Protein AF-A0A2A5RKW9-F1 (afdb_monomer_lite)

Organism: NCBI:txid1291764

Secondary structure (DSSP, 8-state):
-EEEEES-HHHHHHHHHHTT-TTTEEEEE-SS----EEEEEEEESHHHHHHHHHTT--BPPPEE-TTS-EEEEEE-TTS-EEEEEEE-SS----HHHHHHHHHHGGGEEEESSGGGGTT--TTPEEEEE-TT-HHHHHHTTTGGGGTTS-EEEEEHHHHTT-HHHHHHHHH-

Radius of gyration: 21.17 Å; chains: 1; bounding box: 43×27×61 Å

pLDDT: mean 89.21, std 5.46, range [71.38, 98.19]

Structure (mmCIF, N/CA/C/O backbone):
data_AF-A0A2A5RKW9-F1
#
_entry.id   AF-A0A2A5RKW9-F1
#
loop_
_atom_site.group_PDB
_atom_site.id
_atom_site.type_symbol
_atom_site.label_atom_id
_atom_site.label_alt_id
_atom_site.label_comp_id
_atom_site.label_asym_id
_atom_site.label_entity_id
_atom_site.label_seq_id
_atom_site.pdbx_PDB_ins_code
_atom_site.Cartn_x
_atom_site.Cartn_y
_atom_site.Cartn_z
_atom_site.occupancy
_atom_site.B_iso_or_equiv
_atom_site.auth_seq_id
_atom_site.auth_comp_id
_atom_site.auth_asym_id
_atom_site.auth_atom_id
_atom_site.pdbx_PDB_model_num
ATOM 1 N N . MET A 1 1 ? 6.021 -12.934 -11.793 1.00 82.12 1 MET A N 1
ATOM 2 C CA . MET A 1 1 ? 7.364 -13.045 -12.404 1.00 82.12 1 MET A CA 1
ATOM 3 C C . MET A 1 1 ? 7.324 -12.874 -13.923 1.00 82.12 1 MET A C 1
ATOM 5 O O . MET A 1 1 ? 6.734 -13.699 -14.618 1.00 82.12 1 MET A O 1
ATOM 9 N N . ILE A 1 2 ? 7.930 -11.794 -14.425 1.00 86.44 2 ILE A N 1
ATOM 10 C CA . ILE A 1 2 ? 8.001 -11.401 -15.844 1.00 86.44 2 ILE A CA 1
ATOM 11 C C . ILE A 1 2 ? 9.464 -11.413 -16.294 1.00 86.44 2 ILE A C 1
ATOM 13 O O . ILE A 1 2 ? 10.317 -10.891 -15.587 1.00 86.44 2 ILE A O 1
ATOM 17 N N . THR A 1 3 ? 9.771 -11.973 -17.463 1.00 88.38 3 THR A N 1
ATOM 18 C CA . THR A 1 3 ? 11.147 -11.989 -17.983 1.00 88.38 3 THR A CA 1
ATOM 19 C C . THR A 1 3 ? 11.429 -10.775 -18.862 1.00 88.38 3 THR A C 1
ATOM 21 O O . THR A 1 3 ? 10.711 -10.552 -19.837 1.00 88.38 3 THR A O 1
ATOM 24 N N . LEU A 1 4 ? 12.495 -10.037 -18.549 1.00 89.00 4 LEU A N 1
ATOM 25 C CA . LEU A 1 4 ? 12.929 -8.835 -19.259 1.00 89.00 4 LEU A CA 1
ATOM 26 C C . LEU A 1 4 ? 14.330 -9.018 -19.825 1.00 89.00 4 LEU A C 1
ATOM 28 O O . LEU A 1 4 ? 15.231 -9.509 -19.144 1.00 89.00 4 LEU A O 1
ATOM 32 N N . ASN A 1 5 ? 14.507 -8.586 -21.070 1.00 88.00 5 ASN A N 1
ATOM 33 C CA . ASN A 1 5 ? 15.833 -8.483 -21.656 1.00 88.00 5 ASN A CA 1
ATOM 34 C C . ASN A 1 5 ? 16.398 -7.097 -21.359 1.00 88.00 5 ASN A C 1
ATOM 36 O O . ASN A 1 5 ? 15.740 -6.106 -21.675 1.00 88.00 5 ASN A O 1
ATOM 40 N N . VAL A 1 6 ? 17.604 -7.057 -20.797 1.00 88.62 6 VAL A N 1
ATOM 41 C CA . VAL A 1 6 ? 18.257 -5.842 -20.304 1.00 88.62 6 VAL A CA 1
ATOM 42 C C . VAL A 1 6 ? 19.627 -5.646 -20.946 1.00 88.62 6 VAL A C 1
ATOM 44 O O . VAL A 1 6 ? 20.287 -6.613 -21.328 1.00 88.62 6 VAL A O 1
ATOM 47 N N . ASN A 1 7 ? 20.056 -4.394 -21.086 1.00 87.44 7 ASN A N 1
ATOM 48 C CA . ASN A 1 7 ? 21.356 -4.055 -21.679 1.00 87.44 7 ASN A CA 1
ATOM 49 C C . ASN A 1 7 ? 22.495 -4.154 -20.657 1.00 87.44 7 ASN A C 1
ATOM 51 O O . ASN A 1 7 ? 23.657 -4.272 -21.038 1.00 87.44 7 ASN A O 1
ATOM 55 N N . SER A 1 8 ? 22.168 -4.045 -19.368 1.00 89.31 8 SER A N 1
ATOM 56 C CA . SER A 1 8 ? 23.113 -4.208 -18.268 1.00 89.31 8 SER A CA 1
ATOM 57 C C . SER A 1 8 ? 22.425 -4.891 -17.098 1.00 89.31 8 SER A C 1
ATOM 59 O O . SER A 1 8 ? 21.571 -4.295 -16.437 1.00 89.31 8 SER A O 1
ATOM 61 N N . LEU A 1 9 ? 22.832 -6.129 -16.818 1.00 91.75 9 LEU A N 1
ATOM 62 C CA . LEU A 1 9 ? 22.234 -6.916 -15.739 1.00 91.75 9 LEU A CA 1
ATOM 63 C C . LEU A 1 9 ? 22.416 -6.241 -14.372 1.00 91.75 9 LEU A C 1
ATOM 65 O O . LEU A 1 9 ? 21.453 -6.091 -13.632 1.00 91.75 9 LEU A O 1
ATOM 69 N N . VAL A 1 10 ? 23.616 -5.723 -14.092 1.00 92.62 10 VAL A N 1
ATOM 70 C CA . VAL A 1 10 ? 23.944 -5.054 -12.820 1.00 92.62 10 VAL A CA 1
ATOM 71 C C . VAL A 1 10 ? 23.072 -3.820 -12.576 1.00 92.62 10 VAL A C 1
ATOM 73 O O . VAL A 1 10 ? 22.524 -3.648 -11.488 1.00 92.62 10 VAL A O 1
ATOM 76 N N . ASN A 1 11 ? 22.923 -2.952 -13.580 1.00 91.94 11 ASN A N 1
ATOM 77 C CA . ASN A 1 11 ? 22.132 -1.731 -13.421 1.00 91.94 11 ASN A CA 1
ATOM 78 C C . ASN A 1 11 ? 20.640 -2.049 -13.281 1.00 91.94 11 ASN A C 1
ATOM 80 O O . ASN A 1 11 ? 19.952 -1.414 -12.481 1.00 91.94 11 ASN A O 1
ATOM 84 N N . ALA A 1 12 ? 20.150 -3.038 -14.033 1.00 92.12 12 ALA A N 1
ATOM 85 C CA . ALA A 1 12 ? 18.770 -3.480 -13.932 1.00 92.12 12 ALA A CA 1
ATOM 86 C C . ALA A 1 12 ? 18.480 -4.098 -12.555 1.00 92.12 12 ALA A C 1
ATOM 88 O O . ALA A 1 12 ? 17.484 -3.736 -11.936 1.00 92.12 12 ALA A O 1
ATOM 89 N N . GLU A 1 13 ? 19.356 -4.958 -12.029 1.00 93.94 13 GLU A N 1
ATOM 90 C CA . GLU A 1 13 ? 19.199 -5.541 -10.690 1.00 93.94 13 GLU A CA 1
ATOM 91 C C . GLU A 1 13 ? 19.108 -4.470 -9.599 1.00 93.94 13 GLU A C 1
ATOM 93 O O . GLU A 1 13 ? 18.207 -4.524 -8.763 1.00 93.94 13 GLU A O 1
ATOM 98 N N . ILE A 1 14 ? 19.998 -3.471 -9.629 1.00 94.75 14 ILE A N 1
ATOM 99 C CA . ILE A 1 14 ? 19.961 -2.348 -8.682 1.00 94.75 14 ILE A CA 1
ATOM 100 C C . ILE A 1 14 ? 18.631 -1.602 -8.798 1.00 94.75 14 ILE A C 1
ATOM 102 O O . ILE A 1 14 ? 17.991 -1.343 -7.785 1.00 94.75 14 ILE A O 1
ATOM 106 N N . PHE A 1 15 ? 18.197 -1.293 -10.020 1.00 95.00 15 PHE A N 1
ATOM 107 C CA . PHE A 1 15 ? 16.959 -0.558 -10.261 1.00 95.00 15 PHE A CA 1
ATOM 108 C C . PHE A 1 15 ? 15.725 -1.292 -9.720 1.00 95.00 15 PHE A C 1
ATOM 110 O O . PHE A 1 15 ? 14.944 -0.720 -8.962 1.00 95.00 15 PHE A O 1
ATOM 117 N N . TRP A 1 16 ? 15.553 -2.567 -10.075 1.00 95.06 16 TRP A N 1
ATOM 118 C CA . TRP A 1 16 ? 14.385 -3.345 -9.657 1.00 95.06 16 TRP A CA 1
ATOM 119 C C . TRP A 1 16 ? 14.376 -3.622 -8.153 1.00 95.06 16 TRP A C 1
ATOM 121 O O . TRP A 1 16 ? 13.308 -3.587 -7.543 1.00 95.06 16 TRP A O 1
ATOM 131 N N . LYS A 1 17 ? 15.552 -3.807 -7.545 1.00 95.38 17 LYS A N 1
ATOM 132 C CA . LYS A 1 17 ? 15.694 -3.931 -6.093 1.00 95.38 17 LYS A CA 1
ATOM 133 C C . LYS A 1 17 ? 15.386 -2.630 -5.361 1.00 95.38 17 LYS A C 1
ATOM 135 O O . LYS A 1 17 ? 14.725 -2.651 -4.327 1.00 95.38 17 LYS A O 1
ATOM 140 N N . GLU A 1 18 ? 15.826 -1.492 -5.893 1.00 95.69 18 GLU A N 1
ATOM 141 C CA . GLU A 1 18 ? 15.502 -0.191 -5.306 1.00 95.69 18 GLU A CA 1
ATOM 142 C C . GLU A 1 18 ? 13.985 0.002 -5.266 1.00 95.69 18 GLU A C 1
ATOM 144 O O . GLU A 1 18 ? 13.445 0.399 -4.238 1.00 95.69 18 GLU A O 1
ATOM 149 N N . LEU A 1 19 ? 13.278 -0.412 -6.324 1.00 94.81 19 LEU A N 1
ATOM 150 C CA . LEU A 1 19 ? 11.814 -0.422 -6.370 1.00 94.81 19 LEU A CA 1
ATOM 151 C C . LEU A 1 19 ? 11.155 -1.457 -5.438 1.00 94.81 19 LEU A C 1
ATOM 153 O O . LEU A 1 19 ? 9.971 -1.316 -5.147 1.00 94.81 19 LEU A O 1
ATOM 157 N N . GLY A 1 20 ? 11.894 -2.442 -4.916 1.00 94.38 20 GLY A N 1
ATOM 158 C CA . GLY A 1 20 ? 11.346 -3.565 -4.143 1.00 94.38 20 GLY A CA 1
ATOM 159 C C . GLY A 1 20 ? 10.557 -4.557 -5.005 1.00 94.38 20 GLY A C 1
ATOM 160 O O . GLY A 1 20 ? 9.554 -5.106 -4.558 1.00 94.38 20 GLY A O 1
ATOM 161 N N . LEU A 1 21 ? 10.947 -4.706 -6.273 1.00 94.19 21 LEU A N 1
ATOM 162 C CA . LEU A 1 21 ? 10.265 -5.515 -7.288 1.00 94.19 21 LEU A CA 1
ATOM 163 C C . LEU A 1 21 ? 11.157 -6.639 -7.840 1.00 94.19 21 LEU A C 1
ATOM 165 O O . LEU A 1 21 ? 10.842 -7.226 -8.875 1.00 94.19 21 LEU A O 1
ATOM 169 N N . GLU A 1 22 ? 12.269 -6.948 -7.175 1.00 93.12 22 GLU A N 1
ATOM 170 C CA . GLU A 1 22 ? 13.246 -7.948 -7.612 1.00 93.12 22 GLU A CA 1
ATOM 171 C C . GLU A 1 22 ? 12.668 -9.366 -7.729 1.00 93.12 22 GLU A C 1
ATOM 173 O O . GLU A 1 22 ? 13.126 -10.146 -8.558 1.00 93.12 22 GLU A O 1
ATOM 178 N N . GLU A 1 23 ? 11.634 -9.699 -6.954 1.00 91.44 23 GLU A N 1
ATOM 179 C CA . GLU A 1 23 ? 10.968 -11.008 -7.022 1.00 91.44 23 GLU A CA 1
ATOM 180 C C . GLU A 1 23 ? 9.957 -11.096 -8.177 1.00 91.44 23 GLU A C 1
ATOM 182 O O . GLU A 1 23 ? 9.564 -12.183 -8.616 1.00 91.44 23 GLU A O 1
ATOM 187 N N . GLU A 1 24 ? 9.547 -9.948 -8.714 1.00 90.88 24 GLU A N 1
ATOM 188 C CA . GLU A 1 24 ? 8.533 -9.871 -9.758 1.00 90.88 24 GLU A CA 1
ATOM 189 C C . GLU A 1 24 ? 9.117 -9.909 -11.171 1.00 90.88 24 GLU A C 1
ATOM 191 O O . GLU A 1 24 ? 8.385 -10.156 -12.139 1.00 90.88 24 GLU A O 1
ATOM 196 N N . VAL A 1 25 ? 10.432 -9.727 -11.304 1.00 91.44 25 VAL A N 1
ATOM 197 C CA . VAL A 1 25 ? 11.135 -9.708 -12.586 1.00 91.44 25 VAL A CA 1
ATOM 198 C C . VAL A 1 25 ? 12.250 -10.746 -12.639 1.00 91.44 25 VAL A C 1
ATOM 200 O O . VAL A 1 25 ? 12.975 -10.976 -11.682 1.00 91.44 25 VAL A O 1
ATOM 203 N N . ALA A 1 26 ? 12.409 -11.367 -13.800 1.00 91.25 26 ALA A N 1
ATOM 204 C CA . ALA A 1 26 ? 13.569 -12.174 -14.141 1.00 91.25 26 ALA A CA 1
ATOM 205 C C . ALA A 1 26 ? 14.350 -11.439 -15.231 1.00 91.25 26 ALA A C 1
ATOM 207 O O . ALA A 1 26 ? 13.786 -11.096 -16.270 1.00 91.25 26 ALA A O 1
ATOM 208 N N . LEU A 1 27 ? 15.635 -11.187 -15.004 1.00 91.88 27 LEU A N 1
ATOM 209 C CA . LEU A 1 27 ? 16.457 -10.370 -15.896 1.00 91.88 27 LEU A CA 1
ATOM 210 C C . LEU A 1 27 ? 17.365 -11.259 -16.743 1.00 91.88 27 LEU A C 1
ATOM 212 O O . LEU A 1 27 ? 17.974 -12.202 -16.241 1.00 91.88 27 LEU A O 1
ATOM 216 N N . ASN A 1 28 ? 17.460 -10.949 -18.031 1.00 89.69 28 ASN A N 1
ATOM 217 C CA . ASN A 1 28 ? 18.364 -11.611 -18.958 1.00 89.69 28 ASN A CA 1
ATOM 218 C C . ASN A 1 28 ? 19.154 -10.563 -19.744 1.00 89.69 28 ASN A C 1
ATOM 220 O O . ASN A 1 28 ? 18.566 -9.689 -20.374 1.00 89.69 28 ASN A O 1
ATOM 224 N N . GLU A 1 29 ? 20.480 -10.649 -19.730 1.00 88.81 29 GLU A N 1
ATOM 225 C CA . GLU A 1 29 ? 21.311 -9.708 -20.480 1.00 88.81 29 GLU A CA 1
ATOM 226 C C . GLU A 1 29 ? 21.263 -10.022 -21.982 1.00 88.81 29 GLU A C 1
ATOM 228 O O . GLU A 1 29 ? 21.441 -11.169 -22.404 1.00 88.81 29 GLU A O 1
ATOM 233 N N . ALA A 1 30 ? 21.012 -9.004 -22.805 1.00 86.12 30 ALA A N 1
ATOM 234 C CA . ALA A 1 30 ? 20.921 -9.146 -24.251 1.00 86.12 30 ALA A CA 1
ATOM 235 C C . ALA A 1 30 ? 21.617 -7.990 -24.980 1.00 86.12 30 ALA A C 1
ATOM 237 O O . ALA A 1 30 ? 21.507 -6.832 -24.601 1.00 86.12 30 ALA A O 1
ATOM 238 N N . VAL A 1 31 ? 22.281 -8.309 -26.097 1.00 77.31 31 VAL A N 1
ATOM 239 C CA . VAL A 1 31 ? 22.983 -7.323 -26.948 1.00 77.31 31 VAL A CA 1
ATOM 240 C C . VAL A 1 31 ? 22.008 -6.370 -27.653 1.00 77.31 31 VAL A C 1
ATOM 242 O O . VAL A 1 31 ? 22.375 -5.259 -28.026 1.00 77.31 31 VAL A O 1
ATOM 245 N N . ILE A 1 32 ? 20.766 -6.810 -27.868 1.00 78.56 32 ILE A N 1
ATOM 246 C CA . ILE A 1 32 ? 19.700 -6.010 -28.469 1.00 78.56 32 ILE A CA 1
ATOM 247 C C . ILE A 1 32 ? 18.467 -6.149 -27.587 1.00 78.56 32 ILE A C 1
ATOM 249 O O . ILE A 1 32 ? 17.864 -7.223 -27.521 1.00 78.56 32 ILE A O 1
ATOM 253 N N . THR A 1 33 ? 18.066 -5.049 -26.966 1.00 78.62 33 THR A N 1
ATOM 254 C CA . THR A 1 33 ? 16.792 -4.933 -26.259 1.00 78.62 33 THR A CA 1
ATOM 255 C C . THR A 1 33 ? 15.810 -4.117 -27.090 1.00 78.62 33 THR A C 1
ATOM 257 O O . THR A 1 33 ? 16.183 -3.299 -27.933 1.00 78.62 33 THR A O 1
ATOM 260 N N . ARG A 1 34 ? 14.521 -4.407 -26.919 1.00 83.81 34 ARG A N 1
ATOM 261 C CA . ARG A 1 34 ? 13.434 -3.596 -27.468 1.00 83.81 34 ARG A CA 1
ATOM 262 C C . ARG A 1 34 ? 12.572 -3.153 -26.298 1.00 83.81 34 ARG A C 1
ATOM 264 O O . ARG A 1 34 ? 12.291 -4.016 -25.468 1.00 83.81 34 ARG A O 1
ATOM 271 N N . PRO A 1 35 ? 12.115 -1.892 -26.267 1.00 86.12 35 PRO A N 1
ATOM 272 C CA . PRO A 1 35 ? 11.189 -1.435 -25.243 1.00 86.12 35 PRO A CA 1
ATOM 273 C C . PRO A 1 35 ? 9.967 -2.350 -25.155 1.00 86.12 35 PRO A C 1
ATOM 275 O O . PRO A 1 35 ? 9.360 -2.701 -26.174 1.00 86.12 35 PRO A O 1
ATOM 278 N N . GLN A 1 36 ? 9.615 -2.747 -23.938 1.00 88.06 36 GLN A N 1
ATOM 279 C CA . GLN A 1 36 ? 8.458 -3.581 -23.637 1.00 88.06 36 GLN A CA 1
ATOM 280 C C . GLN A 1 36 ? 7.460 -2.808 -22.777 1.00 88.06 36 GLN A C 1
ATOM 282 O O . GLN A 1 36 ? 7.827 -1.921 -22.007 1.00 88.06 36 GLN A O 1
ATOM 287 N N . THR A 1 37 ? 6.183 -3.171 -22.887 1.00 93.00 37 THR A N 1
ATOM 288 C CA . THR A 1 37 ? 5.170 -2.768 -21.911 1.00 93.00 37 THR A CA 1
ATOM 289 C C . THR A 1 37 ? 4.967 -3.906 -20.928 1.00 93.00 37 THR A C 1
ATOM 291 O O . THR A 1 37 ? 4.672 -5.034 -21.321 1.00 93.00 37 THR A O 1
ATOM 294 N N . ILE A 1 38 ? 5.137 -3.597 -19.651 1.00 93.06 38 ILE A N 1
ATOM 295 C CA . ILE A 1 38 ? 5.119 -4.540 -18.543 1.00 93.06 38 ILE A CA 1
ATOM 296 C C . ILE A 1 38 ? 3.959 -4.144 -17.644 1.00 93.06 38 ILE A C 1
ATOM 298 O O . ILE A 1 38 ? 3.756 -2.963 -17.376 1.00 93.06 38 ILE A O 1
ATOM 302 N N . THR A 1 39 ? 3.180 -5.113 -17.179 1.00 94.31 39 THR A N 1
ATOM 303 C CA . THR A 1 39 ? 2.100 -4.865 -16.221 1.00 94.31 39 THR A CA 1
ATOM 304 C C . THR A 1 39 ? 2.262 -5.784 -15.030 1.00 94.31 39 THR A C 1
ATOM 306 O O . THR A 1 39 ? 2.374 -6.996 -15.197 1.00 94.31 39 THR A O 1
ATOM 309 N N . MET A 1 40 ? 2.281 -5.202 -13.837 1.00 93.81 40 MET A N 1
ATOM 310 C CA . MET A 1 40 ? 2.547 -5.902 -12.585 1.00 93.81 40 MET A CA 1
ATOM 311 C C . MET A 1 40 ? 1.442 -5.561 -11.598 1.00 93.81 40 MET A C 1
ATOM 313 O O . MET A 1 40 ? 1.037 -4.404 -11.490 1.00 93.81 40 MET A O 1
ATOM 317 N N . THR A 1 41 ? 0.937 -6.575 -10.900 1.00 94.12 41 THR A N 1
ATOM 318 C CA . THR A 1 41 ? -0.016 -6.378 -9.807 1.00 94.12 41 THR A CA 1
ATOM 319 C C . THR A 1 41 ? 0.714 -6.597 -8.497 1.00 94.12 41 THR A C 1
ATOM 321 O O . THR A 1 41 ? 1.235 -7.683 -8.272 1.00 94.12 41 THR A O 1
ATOM 324 N N . ILE A 1 42 ? 0.742 -5.571 -7.657 1.00 93.81 42 ILE A N 1
ATOM 325 C CA . ILE A 1 42 ? 1.380 -5.580 -6.343 1.00 93.81 42 ILE A CA 1
ATOM 326 C C . ILE A 1 42 ? 0.349 -5.203 -5.273 1.00 93.81 42 ILE A C 1
ATOM 328 O O . ILE A 1 42 ? -0.689 -4.625 -5.609 1.00 93.81 42 ILE A O 1
ATOM 332 N N . PRO A 1 43 ? 0.600 -5.501 -3.987 1.00 91.75 43 PRO A N 1
ATOM 333 C CA . PRO A 1 43 ? -0.341 -5.155 -2.927 1.00 91.75 43 PRO A CA 1
ATOM 334 C C . PRO A 1 43 ? -0.617 -3.648 -2.850 1.00 91.75 43 PRO A C 1
ATOM 336 O O . PRO A 1 43 ? -1.773 -3.236 -2.895 1.00 91.75 43 PRO A O 1
ATOM 339 N N . TYR A 1 44 ? 0.436 -2.826 -2.811 1.00 93.81 44 TYR A N 1
ATOM 340 C CA . TYR A 1 44 ? 0.334 -1.382 -2.594 1.00 93.81 44 TYR A CA 1
ATOM 341 C C . TYR A 1 44 ? 1.156 -0.619 -3.625 1.00 93.81 44 TYR A C 1
ATOM 343 O O . TYR A 1 44 ? 2.333 -0.911 -3.820 1.00 93.81 44 TYR A O 1
ATOM 351 N N . ILE A 1 45 ? 0.549 0.373 -4.276 1.00 96.19 45 ILE A N 1
ATOM 352 C CA . ILE A 1 45 ? 1.243 1.179 -5.290 1.00 96.19 45 ILE A CA 1
ATOM 353 C C . ILE A 1 45 ? 2.090 2.302 -4.683 1.00 96.19 45 ILE A C 1
ATOM 355 O O . ILE A 1 45 ? 2.950 2.845 -5.373 1.00 96.19 45 ILE A O 1
ATOM 359 N N . ASP A 1 46 ? 1.824 2.666 -3.425 1.00 95.12 46 ASP A N 1
ATOM 360 C CA . ASP A 1 46 ? 2.403 3.825 -2.742 1.00 95.12 46 ASP A CA 1
ATOM 361 C C . ASP A 1 46 ? 3.934 3.764 -2.695 1.00 95.12 46 ASP A C 1
ATOM 363 O O . ASP A 1 46 ? 4.593 4.669 -3.198 1.00 95.12 46 ASP A O 1
ATOM 367 N N . GLU A 1 47 ? 4.498 2.664 -2.186 1.00 92.69 47 GLU A N 1
ATOM 368 C CA . GLU A 1 47 ? 5.950 2.520 -2.002 1.00 92.69 47 GLU A CA 1
ATOM 369 C C . GLU A 1 47 ? 6.713 2.564 -3.328 1.00 92.69 47 GLU A C 1
ATOM 371 O O . GLU A 1 47 ? 7.719 3.260 -3.454 1.00 92.69 47 GLU A O 1
ATOM 376 N N . VAL A 1 48 ? 6.217 1.854 -4.345 1.00 96.50 48 VAL A N 1
ATOM 377 C CA . VAL A 1 48 ? 6.845 1.853 -5.672 1.00 96.50 48 VAL A CA 1
ATOM 378 C C . VAL A 1 48 ? 6.770 3.241 -6.288 1.00 96.50 48 VAL A C 1
ATOM 380 O O . VAL A 1 48 ? 7.748 3.714 -6.859 1.00 96.50 48 VAL A O 1
ATOM 383 N N . ARG A 1 49 ? 5.625 3.921 -6.168 1.00 96.19 49 ARG A N 1
ATOM 384 C CA . ARG A 1 49 ? 5.463 5.264 -6.722 1.00 96.19 49 ARG A CA 1
ATOM 385 C C . ARG A 1 49 ? 6.411 6.267 -6.072 1.00 96.19 49 ARG A C 1
ATOM 387 O O . ARG A 1 49 ? 7.006 7.060 -6.799 1.00 96.19 49 ARG A O 1
ATOM 394 N N . ASP A 1 50 ? 6.552 6.228 -4.751 1.00 95.12 50 ASP A N 1
ATOM 395 C CA . ASP A 1 50 ? 7.446 7.130 -4.023 1.00 95.12 50 ASP A CA 1
ATOM 396 C C . ASP A 1 50 ? 8.899 6.919 -4.468 1.00 95.12 50 ASP A C 1
ATOM 398 O O . ASP A 1 50 ? 9.557 7.876 -4.875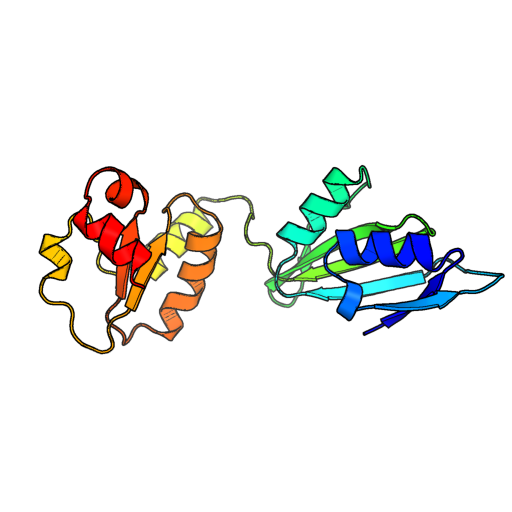 1.00 95.12 50 ASP A O 1
ATOM 402 N N . LYS A 1 51 ? 9.352 5.664 -4.561 1.00 96.81 51 LYS A N 1
ATOM 403 C CA . LYS A 1 51 ? 10.696 5.318 -5.054 1.00 96.81 51 LYS A CA 1
ATOM 404 C C . LYS A 1 51 ? 10.931 5.736 -6.508 1.00 96.81 51 LYS A C 1
ATOM 406 O O . LYS A 1 51 ? 11.994 6.248 -6.844 1.00 96.81 51 LYS A O 1
ATOM 411 N N . VAL A 1 52 ? 9.941 5.573 -7.390 1.00 97.00 52 VAL A N 1
ATOM 412 C CA . VAL A 1 52 ? 10.030 6.040 -8.788 1.00 97.00 52 VAL A CA 1
ATOM 413 C C . VAL A 1 52 ? 10.221 7.562 -8.845 1.00 97.00 52 VAL A C 1
ATOM 415 O O . VAL A 1 52 ? 11.036 8.049 -9.631 1.00 97.00 52 VAL A O 1
ATOM 418 N N . ILE A 1 53 ? 9.513 8.315 -7.996 1.00 96.00 53 ILE A N 1
ATOM 419 C CA . ILE A 1 53 ? 9.657 9.774 -7.890 1.00 96.00 53 ILE A CA 1
ATOM 420 C C . ILE A 1 53 ? 11.028 10.152 -7.310 1.00 96.00 53 ILE A C 1
ATOM 422 O O . ILE A 1 53 ? 11.671 11.062 -7.832 1.00 96.00 53 ILE A O 1
ATOM 426 N N . GLU A 1 54 ? 11.499 9.455 -6.272 1.00 96.31 54 GLU A N 1
ATOM 427 C CA . GLU A 1 54 ? 12.823 9.663 -5.663 1.00 96.31 54 GLU A CA 1
ATOM 428 C C . GLU A 1 54 ? 13.968 9.414 -6.653 1.00 96.31 54 GLU A C 1
ATOM 430 O O . GLU A 1 54 ? 14.947 10.160 -6.676 1.00 96.31 54 GLU A O 1
ATOM 435 N N . LEU A 1 55 ? 13.805 8.430 -7.541 1.00 95.38 55 LEU A N 1
ATOM 436 C CA . LEU A 1 55 ? 14.716 8.155 -8.656 1.00 95.38 55 LEU A CA 1
ATOM 437 C C . LEU A 1 55 ? 14.636 9.199 -9.788 1.00 95.38 55 LEU A C 1
ATOM 439 O O . LEU A 1 55 ? 15.370 9.098 -10.772 1.00 95.38 55 LEU A O 1
ATOM 443 N N . GLY A 1 56 ? 13.764 10.205 -9.672 1.00 96.12 56 GLY A N 1
ATOM 444 C CA . GLY A 1 56 ? 13.614 11.290 -10.643 1.00 96.12 56 GLY A CA 1
ATOM 445 C C . GLY A 1 56 ? 12.872 10.892 -11.920 1.00 96.12 56 GLY A C 1
ATOM 446 O O . GLY A 1 56 ? 12.960 11.603 -12.924 1.00 96.12 56 GLY A O 1
ATOM 447 N N . LEU A 1 57 ? 12.151 9.769 -11.911 1.00 96.50 57 LEU A N 1
ATOM 448 C CA . LEU A 1 57 ? 11.395 9.295 -13.065 1.00 96.50 57 LEU A CA 1
ATOM 449 C C . LEU A 1 57 ? 10.003 9.934 -13.116 1.00 96.50 57 LEU A C 1
ATOM 451 O O . LEU A 1 57 ? 9.331 10.139 -12.103 1.00 96.50 57 LEU A O 1
ATOM 455 N N . ALA A 1 58 ? 9.542 10.225 -14.332 1.00 94.81 58 ALA A N 1
ATOM 456 C CA . ALA A 1 58 ? 8.192 10.722 -14.551 1.00 94.81 58 ALA A CA 1
ATOM 457 C C . ALA A 1 58 ? 7.162 9.598 -14.361 1.00 94.81 58 ALA A C 1
ATOM 459 O O . ALA A 1 58 ? 7.333 8.487 -14.867 1.00 94.81 58 ALA A O 1
ATOM 460 N N . THR A 1 59 ? 6.063 9.920 -13.679 1.00 97.00 59 THR A N 1
ATOM 461 C CA . THR A 1 59 ? 4.917 9.023 -13.488 1.00 97.00 59 THR A CA 1
ATOM 462 C C . THR A 1 59 ? 3.683 9.578 -14.186 1.00 97.00 59 THR A C 1
ATOM 464 O O . THR A 1 59 ? 3.509 10.794 -14.294 1.00 97.00 59 THR A O 1
ATOM 467 N N . SER A 1 60 ? 2.808 8.692 -14.660 1.00 97.50 60 SER A N 1
ATOM 468 C CA . SER A 1 60 ? 1.457 9.079 -15.058 1.00 97.50 60 SER A CA 1
ATOM 469 C C . SER A 1 60 ? 0.608 9.437 -13.837 1.00 97.50 60 SER A C 1
ATOM 471 O O . SER A 1 60 ? 0.935 9.092 -12.698 1.00 97.50 60 SER A O 1
ATOM 473 N N . GLU A 1 61 ? -0.543 10.062 -14.080 1.00 96.19 61 GLU A N 1
ATOM 474 C CA . GLU A 1 61 ? -1.584 10.156 -13.059 1.00 96.19 61 GLU A CA 1
ATOM 475 C C . GLU A 1 61 ? -2.018 8.756 -12.598 1.00 96.19 61 GLU A C 1
ATOM 477 O O . GLU A 1 61 ? -1.971 7.788 -13.368 1.00 96.19 61 GLU A O 1
ATOM 482 N N . ILE A 1 62 ? -2.430 8.659 -11.332 1.00 96.94 62 ILE A N 1
ATOM 483 C CA . ILE A 1 62 ? -3.020 7.437 -10.789 1.00 96.94 62 ILE A CA 1
ATOM 484 C C . ILE A 1 62 ? -4.491 7.403 -11.193 1.00 96.94 62 ILE A C 1
ATOM 486 O O . I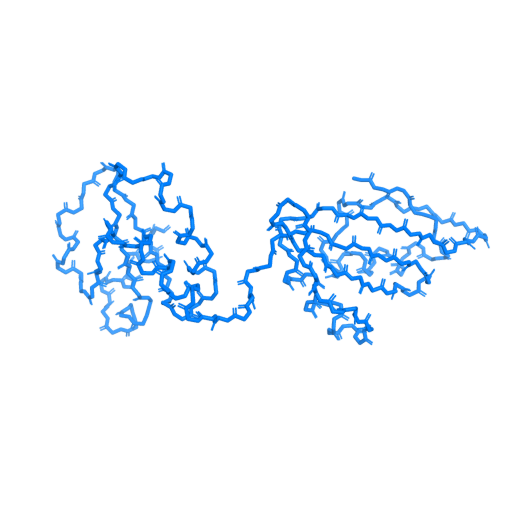LE A 1 62 ? -5.238 8.337 -10.894 1.00 96.94 62 ILE A O 1
ATOM 490 N N . VAL A 1 63 ? -4.919 6.308 -11.814 1.00 95.88 63 VAL A N 1
ATOM 491 C CA . VAL A 1 63 ? -6.300 6.121 -12.271 1.00 95.88 63 VAL A CA 1
ATOM 492 C C . VAL A 1 63 ? -6.930 4.872 -11.649 1.00 95.88 63 VAL A C 1
ATOM 494 O O . VAL A 1 63 ? -6.230 3.882 -11.418 1.00 95.88 63 VAL A O 1
ATOM 497 N N . PRO A 1 64 ? -8.242 4.888 -11.350 1.00 94.88 64 PRO A N 1
ATOM 498 C CA . PRO A 1 64 ? -8.944 3.700 -10.883 1.00 94.88 64 PRO A CA 1
ATOM 499 C C . PRO A 1 64 ? -9.069 2.659 -12.004 1.00 94.88 64 PRO A C 1
ATOM 501 O O . PRO A 1 64 ? -9.210 2.987 -13.183 1.00 94.88 64 PRO A O 1
ATOM 504 N N . THR A 1 65 ? -9.048 1.390 -11.618 1.00 93.31 65 THR A N 1
ATOM 505 C CA . THR A 1 65 ? -9.301 0.231 -12.481 1.00 93.31 65 THR A CA 1
ATOM 506 C C . THR A 1 65 ? -10.727 -0.292 -12.277 1.00 93.31 65 THR A C 1
ATOM 508 O O . THR A 1 65 ? -11.425 0.128 -11.358 1.00 93.31 65 THR A O 1
ATOM 511 N N . ALA A 1 66 ? -11.159 -1.249 -13.103 1.00 86.81 66 ALA A N 1
ATOM 512 C CA . ALA A 1 66 ? -12.491 -1.853 -12.995 1.00 86.81 66 ALA A CA 1
ATOM 513 C C . ALA A 1 66 ? -12.712 -2.706 -11.725 1.00 86.81 66 ALA A C 1
ATOM 515 O O . ALA A 1 66 ? -13.857 -2.992 -11.395 1.00 86.81 66 ALA A O 1
ATOM 516 N N . ASN A 1 67 ? -11.643 -3.103 -11.023 1.00 87.12 67 ASN A N 1
ATOM 517 C CA . ASN A 1 67 ? -11.692 -4.018 -9.873 1.00 87.12 67 ASN A CA 1
ATOM 518 C C . ASN A 1 67 ? -11.352 -3.309 -8.550 1.00 87.12 67 ASN A C 1
ATOM 520 O O . ASN A 1 67 ? -10.665 -3.884 -7.708 1.00 87.12 67 ASN A O 1
ATOM 524 N N . ASP A 1 68 ? -11.718 -2.032 -8.411 1.00 84.69 68 ASP A N 1
ATOM 525 C CA . ASP A 1 68 ? -11.432 -1.183 -7.237 1.00 84.69 68 ASP A CA 1
ATOM 526 C C . ASP A 1 68 ? -9.938 -1.016 -6.877 1.00 84.69 68 ASP A C 1
ATOM 528 O O . ASP A 1 68 ? -9.592 -0.412 -5.861 1.00 84.69 68 ASP A O 1
ATOM 532 N N . LYS A 1 69 ? -9.032 -1.491 -7.739 1.00 94.38 69 LYS A N 1
ATOM 533 C CA . LYS A 1 69 ? -7.592 -1.206 -7.685 1.00 94.38 69 LYS A CA 1
ATOM 534 C C . LYS A 1 69 ? -7.269 0.089 -8.413 1.00 94.38 69 LYS A C 1
ATOM 536 O O . LYS A 1 69 ? -8.089 0.614 -9.164 1.00 94.38 69 LYS A O 1
ATOM 541 N N . PHE A 1 70 ? -6.045 0.557 -8.249 1.00 96.56 70 PHE A N 1
ATOM 542 C CA . PHE A 1 70 ? -5.510 1.744 -8.898 1.00 96.56 70 PHE A CA 1
ATOM 543 C C . PHE A 1 70 ? -4.314 1.362 -9.751 1.00 96.56 70 PHE A C 1
ATOM 545 O O . PHE A 1 70 ? -3.634 0.378 -9.461 1.00 96.56 70 PHE A O 1
ATOM 552 N N . MET A 1 71 ? -4.059 2.136 -10.799 1.00 97.31 71 MET A N 1
ATOM 553 C CA . MET A 1 71 ? -2.874 1.960 -11.620 1.00 97.31 71 MET A CA 1
ATOM 554 C C . MET A 1 71 ? -2.162 3.275 -11.891 1.00 97.31 71 MET A C 1
ATOM 556 O O . MET A 1 71 ? -2.794 4.324 -12.012 1.00 97.31 71 MET A O 1
ATOM 560 N N . PHE A 1 72 ? -0.846 3.192 -12.033 1.00 98.19 72 PHE A N 1
ATOM 561 C CA . PHE A 1 72 ? -0.018 4.241 -12.611 1.00 98.19 72 PHE A CA 1
ATOM 562 C C . PHE A 1 72 ? 1.051 3.604 -13.491 1.00 98.19 72 PHE A C 1
ATOM 564 O O . PHE A 1 72 ? 1.272 2.392 -13.455 1.00 98.19 72 PHE A O 1
ATOM 571 N N . SER A 1 73 ? 1.712 4.424 -14.296 1.00 97.94 73 SER A N 1
ATOM 572 C CA . SER A 1 73 ? 2.795 3.976 -15.156 1.00 97.94 73 SER A CA 1
ATOM 573 C C . SER A 1 73 ? 4.003 4.893 -15.071 1.00 97.94 73 SER A C 1
ATOM 575 O O . SER A 1 73 ? 3.884 6.063 -14.704 1.00 97.94 73 SER A O 1
ATOM 577 N N . PHE A 1 74 ? 5.165 4.350 -15.409 1.00 97.81 74 PHE A N 1
ATOM 578 C CA . PHE A 1 74 ? 6.406 5.094 -15.585 1.00 97.81 74 PHE A CA 1
ATOM 579 C C . PHE A 1 74 ? 7.252 4.435 -16.679 1.00 97.81 74 PHE A C 1
ATOM 581 O O . PHE A 1 74 ? 6.997 3.297 -17.083 1.00 97.81 74 PHE A O 1
ATOM 588 N N . VAL A 1 75 ? 8.260 5.154 -17.167 1.00 95.81 75 VAL A N 1
ATOM 589 C CA . VAL A 1 75 ? 9.241 4.619 -18.119 1.00 95.81 75 VAL A CA 1
ATOM 590 C C . VAL A 1 75 ? 10.528 4.318 -17.359 1.00 95.81 75 VAL A C 1
ATOM 592 O O . VAL A 1 75 ? 11.111 5.211 -16.747 1.00 95.81 75 VAL A O 1
ATOM 595 N N . ALA A 1 76 ? 10.943 3.053 -17.356 1.00 92.44 76 ALA A N 1
ATOM 596 C CA . ALA A 1 76 ? 12.184 2.610 -16.730 1.00 92.44 76 ALA A CA 1
ATOM 597 C C . ALA A 1 76 ? 13.414 3.086 -17.537 1.00 92.44 76 ALA A C 1
ATOM 599 O O . ALA A 1 76 ? 13.273 3.428 -18.713 1.00 92.44 76 ALA A O 1
ATOM 600 N N . PRO A 1 77 ? 14.635 3.058 -16.963 1.00 88.81 77 PRO A N 1
ATOM 601 C CA . PRO A 1 77 ? 15.853 3.503 -17.652 1.00 88.81 77 PRO A CA 1
ATOM 602 C C . PRO A 1 77 ? 16.129 2.822 -19.002 1.00 88.81 77 PRO A C 1
ATOM 604 O O . PRO A 1 77 ? 16.770 3.408 -19.866 1.00 88.81 77 PRO A O 1
ATOM 607 N N . GLU A 1 78 ? 15.626 1.604 -19.202 1.00 86.50 78 GLU A N 1
ATOM 608 C CA . GLU A 1 78 ? 15.742 0.857 -20.463 1.00 86.50 78 GLU A CA 1
ATOM 609 C C . GLU A 1 78 ? 14.547 1.062 -21.408 1.00 86.50 78 GLU A C 1
ATOM 611 O O . GLU A 1 78 ? 14.235 0.204 -22.229 1.00 86.50 78 GLU A O 1
ATOM 616 N N . GLU A 1 79 ? 13.837 2.181 -21.259 1.00 89.38 79 GLU A N 1
ATOM 617 C CA . GLU A 1 79 ? 12.683 2.587 -22.074 1.00 89.38 79 GLU A CA 1
ATOM 618 C C . GLU A 1 79 ? 11.450 1.670 -21.961 1.00 89.38 79 GLU A C 1
ATOM 620 O O . GLU A 1 79 ? 10.429 1.897 -22.614 1.00 89.38 79 GLU A O 1
ATOM 625 N N . ASN A 1 80 ? 11.491 0.664 -21.084 1.00 91.31 80 ASN A N 1
ATOM 626 C CA . ASN A 1 80 ? 10.332 -0.166 -20.779 1.00 91.31 80 ASN A CA 1
ATOM 627 C C . ASN A 1 80 ? 9.234 0.676 -20.120 1.00 91.31 80 ASN A C 1
ATOM 629 O O . ASN A 1 80 ? 9.475 1.377 -19.138 1.00 91.31 80 ASN A O 1
ATOM 633 N N . THR A 1 81 ? 8.008 0.570 -20.627 1.00 95.56 81 THR A N 1
ATOM 634 C CA . THR A 1 81 ? 6.833 1.142 -19.963 1.00 95.56 81 THR A CA 1
ATOM 635 C C . THR A 1 81 ? 6.357 0.164 -18.903 1.00 95.56 81 THR A C 1
ATOM 637 O O . THR A 1 81 ? 5.924 -0.939 -19.231 1.00 95.56 81 THR A O 1
ATOM 640 N N . VAL A 1 82 ? 6.413 0.561 -17.638 1.00 96.75 82 VAL A N 1
ATOM 641 C CA . VAL A 1 82 ? 5.976 -0.259 -16.508 1.00 96.75 82 VAL A CA 1
ATOM 642 C C . VAL A 1 82 ? 4.638 0.270 -16.016 1.00 96.75 82 VAL A C 1
ATOM 644 O O . VAL A 1 82 ? 4.514 1.449 -15.704 1.00 96.75 82 VAL A O 1
ATOM 647 N N . ILE A 1 83 ? 3.637 -0.602 -15.957 1.00 97.25 83 ILE A N 1
ATOM 648 C CA . ILE A 1 83 ? 2.302 -0.336 -15.424 1.00 97.25 83 ILE A CA 1
ATOM 649 C C . ILE A 1 83 ? 2.182 -1.093 -14.106 1.00 97.25 83 ILE A C 1
ATOM 651 O O . ILE A 1 83 ? 2.252 -2.322 -14.076 1.00 97.25 83 ILE A O 1
ATOM 655 N N . ILE A 1 84 ? 1.987 -0.354 -13.024 1.00 97.69 84 ILE A N 1
ATOM 656 C CA . ILE A 1 84 ? 1.820 -0.894 -11.680 1.00 97.69 84 ILE A CA 1
ATOM 657 C C . ILE A 1 84 ? 0.345 -0.815 -11.315 1.00 97.69 84 ILE A C 1
ATOM 659 O O . ILE A 1 84 ? -0.261 0.248 -11.438 1.00 97.69 84 ILE A O 1
ATOM 663 N N . ILE A 1 85 ? -0.223 -1.933 -10.869 1.00 97.00 85 ILE A N 1
ATOM 664 C CA . ILE A 1 85 ? -1.610 -2.057 -10.417 1.00 97.00 85 ILE A CA 1
ATOM 665 C C . ILE A 1 85 ? -1.606 -2.518 -8.959 1.00 97.00 85 ILE A C 1
ATOM 667 O O . ILE A 1 85 ? -0.898 -3.459 -8.621 1.00 97.00 85 ILE A O 1
ATOM 671 N N . GLY A 1 86 ? -2.405 -1.898 -8.095 1.00 95.75 86 GLY A N 1
ATOM 672 C CA . GLY A 1 86 ? -2.489 -2.277 -6.682 1.00 95.75 86 GLY A CA 1
ATOM 673 C C . GLY A 1 86 ? -3.436 -1.389 -5.885 1.00 95.75 86 GLY A C 1
ATOM 674 O O . GLY A 1 86 ? -4.164 -0.570 -6.453 1.00 95.75 86 GLY A O 1
ATOM 675 N N . ASP A 1 87 ? -3.443 -1.541 -4.563 1.00 94.62 87 ASP A N 1
ATOM 676 C CA . ASP A 1 87 ? -4.166 -0.620 -3.690 1.00 94.62 87 ASP A CA 1
ATOM 677 C C . ASP A 1 87 ? -3.407 0.698 -3.561 1.00 94.62 87 ASP A C 1
ATOM 679 O O . ASP A 1 87 ? -2.189 0.722 -3.405 1.00 94.62 87 ASP A O 1
ATOM 683 N N . TRP A 1 88 ? -4.144 1.807 -3.613 1.00 93.88 88 TRP A N 1
ATOM 684 C CA . TRP A 1 88 ? -3.608 3.124 -3.290 1.00 93.88 88 TRP A CA 1
ATOM 685 C C . TRP A 1 88 ? -4.027 3.469 -1.861 1.00 93.88 88 TRP A C 1
ATOM 687 O O . TRP A 1 88 ? -5.203 3.720 -1.594 1.00 93.88 88 TRP A O 1
ATOM 697 N N . VAL A 1 89 ? -3.100 3.441 -0.914 1.00 91.75 89 VAL A N 1
ATOM 698 C CA . VAL A 1 89 ? -3.381 3.665 0.510 1.00 91.75 89 VAL A CA 1
ATOM 699 C C . VAL A 1 89 ? -3.408 5.159 0.826 1.00 91.75 89 VAL A C 1
ATOM 701 O O . VAL A 1 89 ? -4.337 5.654 1.473 1.00 91.75 89 VAL A O 1
ATOM 704 N N . CYS A 1 90 ? -2.451 5.918 0.295 1.00 89.88 90 CYS A N 1
ATOM 705 C CA . CYS A 1 90 ? -2.318 7.362 0.486 1.00 89.88 90 CYS A CA 1
ATOM 706 C C . CYS A 1 90 ? -3.199 8.178 -0.468 1.00 89.88 90 CYS A C 1
ATOM 708 O O . CYS A 1 90 ? -2.872 9.313 -0.818 1.00 89.88 90 CYS A O 1
ATOM 710 N N . GLN A 1 91 ? -4.348 7.629 -0.871 1.00 89.25 91 GLN A N 1
ATOM 711 C CA . GLN A 1 91 ? -5.321 8.356 -1.677 1.00 89.25 91 GLN A CA 1
ATOM 712 C C . GLN A 1 91 ? -5.743 9.682 -1.018 1.00 89.25 91 GLN A C 1
ATOM 714 O O . GLN A 1 91 ? -5.879 9.744 0.213 1.00 89.25 91 GLN A O 1
ATOM 719 N N . PRO A 1 92 ? -6.097 10.706 -1.822 1.00 87.75 92 PRO A N 1
ATOM 720 C CA . PRO A 1 92 ? -6.725 11.920 -1.323 1.00 87.75 92 PRO A CA 1
ATOM 721 C C . PRO A 1 92 ? -7.920 11.606 -0.419 1.00 87.75 92 PRO A C 1
ATOM 723 O O . PRO A 1 92 ? -8.767 10.759 -0.742 1.00 87.75 92 PRO A O 1
ATOM 726 N N . TYR A 1 93 ? -7.967 12.288 0.726 1.00 87.38 93 TYR A N 1
ATOM 727 C CA . TYR A 1 93 ? -8.965 12.048 1.760 1.00 87.38 93 TYR A CA 1
ATOM 728 C C . TYR A 1 93 ? -10.169 12.964 1.577 1.00 87.38 93 TYR A C 1
ATOM 730 O O . TYR A 1 93 ? -10.150 14.129 1.971 1.00 87.38 93 TYR A O 1
ATOM 738 N N . THR A 1 94 ? -11.208 12.426 0.945 1.00 88.44 94 THR A N 1
ATOM 739 C CA . THR A 1 94 ? -12.453 13.145 0.668 1.00 88.44 94 THR A CA 1
ATOM 740 C C . THR A 1 94 ? -13.448 13.020 1.824 1.00 88.44 94 THR A C 1
ATOM 742 O O . THR A 1 94 ? -13.286 12.197 2.732 1.00 88.44 94 THR A O 1
ATOM 745 N N . SER A 1 95 ? -14.509 13.828 1.787 1.00 88.69 95 SER A N 1
ATOM 746 C CA . SER A 1 95 ? -15.602 13.773 2.765 1.00 88.69 95 SER A CA 1
ATOM 747 C C . SER A 1 95 ? -16.303 12.410 2.784 1.00 88.69 95 SER A C 1
ATOM 749 O O . SER A 1 95 ? -16.666 11.926 3.854 1.00 88.69 95 SER A O 1
ATOM 751 N N . GLU A 1 96 ? -16.446 11.759 1.628 1.00 89.38 96 GLU A N 1
ATOM 752 C CA . GLU A 1 96 ? -17.057 10.432 1.495 1.00 89.38 96 GLU A CA 1
ATOM 753 C C . GLU A 1 96 ? -16.205 9.367 2.188 1.00 89.38 96 GLU A C 1
ATOM 755 O O . GLU A 1 96 ? -16.712 8.610 3.012 1.00 89.38 96 GLU A O 1
ATOM 760 N N . LYS A 1 97 ? -14.888 9.366 1.943 1.00 87.38 97 LYS A N 1
ATOM 761 C CA . LYS A 1 97 ? -13.950 8.448 2.613 1.00 87.38 97 LYS A CA 1
ATOM 762 C C . LYS A 1 97 ? -13.888 8.680 4.113 1.00 87.38 97 LYS A C 1
ATOM 764 O O . LYS A 1 97 ? -13.691 7.746 4.885 1.00 87.38 97 LYS A O 1
ATOM 769 N N . ARG A 1 98 ? -14.065 9.929 4.546 1.00 86.38 98 ARG A N 1
ATOM 770 C CA . ARG A 1 98 ? -14.184 10.250 5.967 1.00 86.38 98 ARG A CA 1
ATOM 771 C C . ARG A 1 98 ? -15.438 9.626 6.572 1.00 86.38 98 ARG A C 1
ATOM 773 O O . ARG A 1 98 ? -15.359 9.051 7.653 1.00 86.38 98 ARG A O 1
ATOM 780 N N . ALA A 1 99 ? -16.578 9.725 5.893 1.00 89.81 99 ALA A N 1
ATOM 781 C CA . ALA A 1 99 ? -17.813 9.093 6.346 1.00 89.81 99 ALA A CA 1
ATOM 782 C C . ALA A 1 99 ? -17.690 7.558 6.385 1.00 89.81 99 ALA A C 1
ATOM 784 O O . ALA A 1 99 ? -18.099 6.951 7.373 1.00 89.81 99 ALA A O 1
ATOM 785 N N . GLU A 1 100 ? -17.075 6.956 5.362 1.00 89.56 100 GLU A N 1
ATOM 786 C CA . GLU A 1 100 ? -16.750 5.523 5.293 1.00 89.56 100 GLU A CA 1
ATOM 787 C C . GLU A 1 100 ? -15.893 5.087 6.492 1.00 89.56 100 GLU A C 1
ATOM 789 O O . GLU A 1 100 ? -16.261 4.170 7.221 1.00 89.56 100 GLU A O 1
ATOM 794 N N . PHE A 1 101 ? -14.800 5.803 6.765 1.00 89.0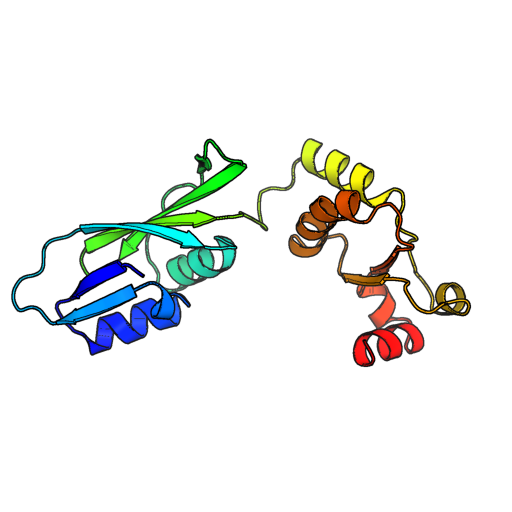6 101 PHE A N 1
ATOM 795 C CA . PHE A 1 101 ? -13.923 5.518 7.899 1.00 89.06 101 PHE A CA 1
ATOM 796 C C . PHE A 1 101 ? -14.688 5.503 9.228 1.00 89.06 101 PHE A C 1
ATOM 798 O O . PHE A 1 101 ? -14.650 4.510 9.952 1.00 89.06 101 PHE A O 1
ATOM 805 N N . PHE A 1 102 ? -15.430 6.576 9.532 1.00 88.25 102 PHE A N 1
ATOM 806 C CA . PHE A 1 102 ? -16.205 6.660 10.774 1.00 88.25 102 PHE A CA 1
ATOM 807 C C . PHE A 1 102 ? -17.326 5.628 10.850 1.00 88.25 102 PHE A C 1
ATOM 809 O O . PHE A 1 102 ? -17.716 5.260 11.952 1.00 88.25 102 PHE A O 1
ATOM 816 N N . HIS A 1 103 ? -17.853 5.169 9.713 1.00 90.69 103 HIS A N 1
ATOM 817 C CA . HIS A 1 103 ? -18.803 4.066 9.674 1.00 90.69 103 HIS A CA 1
ATOM 818 C C . HIS A 1 103 ? -18.143 2.750 10.092 1.00 90.69 103 HIS A C 1
ATOM 820 O O . HIS A 1 103 ? -18.682 2.052 10.951 1.00 90.69 103 HIS A O 1
ATOM 826 N N . ASN A 1 104 ? -16.971 2.444 9.537 1.00 90.19 104 ASN A N 1
ATOM 827 C CA . ASN A 1 104 ? -16.311 1.165 9.769 1.00 90.19 104 ASN A CA 1
ATOM 828 C C . ASN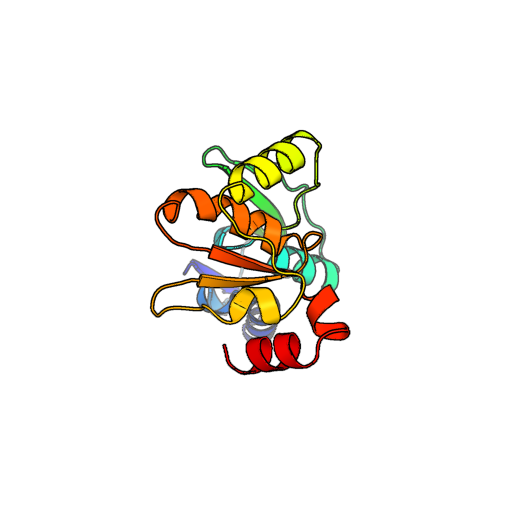 A 1 104 ? -15.772 1.023 11.195 1.00 90.19 104 ASN A C 1
ATOM 830 O O . ASN A 1 104 ? -15.786 -0.074 11.737 1.00 90.19 104 ASN A O 1
ATOM 834 N N . ILE A 1 105 ? -15.368 2.120 11.843 1.00 88.00 105 ILE A N 1
ATOM 835 C CA . ILE A 1 105 ? -14.850 2.074 13.221 1.00 88.00 105 ILE A CA 1
ATOM 836 C C . ILE A 1 105 ? -15.940 2.148 14.304 1.00 88.00 105 ILE A C 1
ATOM 838 O O . ILE A 1 105 ? -15.617 2.236 15.483 1.00 88.00 105 ILE A O 1
ATOM 842 N N . LYS A 1 106 ? -17.238 2.130 13.959 1.00 87.06 106 LYS A N 1
ATOM 843 C CA . LYS A 1 106 ? -18.330 2.299 14.947 1.00 87.06 106 LYS A CA 1
ATOM 844 C C . LYS A 1 106 ? -18.345 1.262 16.070 1.00 87.06 106 LYS A C 1
ATOM 846 O O . LYS A 1 106 ? -18.851 1.560 17.145 1.00 87.06 106 LYS A O 1
ATOM 851 N N . HIS A 1 107 ? -17.870 0.052 15.793 1.00 84.69 107 HIS A N 1
ATOM 852 C CA . HIS A 1 107 ? -17.837 -1.065 16.742 1.00 84.69 107 HIS A CA 1
ATOM 853 C C . HIS A 1 107 ? -16.498 -1.168 17.490 1.00 84.69 107 HIS A C 1
ATOM 855 O O . HIS A 1 107 ? -16.312 -2.081 18.290 1.00 84.69 107 HIS A O 1
ATOM 861 N N . VAL A 1 108 ? -15.572 -0.245 17.218 1.00 88.81 108 VAL A N 1
ATOM 862 C CA . VAL A 1 108 ? -14.242 -0.212 17.817 1.00 88.81 108 VAL A CA 1
ATOM 863 C C . VAL A 1 108 ? -14.266 0.662 19.065 1.00 88.81 108 VAL A C 1
ATOM 865 O O . VAL A 1 108 ? -14.713 1.812 19.028 1.00 88.81 108 VAL A O 1
ATOM 868 N N . ASP A 1 109 ? -13.738 0.136 20.165 1.00 89.75 109 ASP A N 1
ATOM 869 C CA . ASP A 1 109 ? -13.617 0.873 21.415 1.00 89.75 109 ASP A CA 1
ATOM 870 C C . ASP A 1 109 ? -12.364 1.750 21.382 1.00 89.75 109 ASP A C 1
ATOM 872 O O . ASP A 1 109 ? -11.236 1.269 21.270 1.00 89.75 109 ASP A O 1
ATOM 876 N N . TYR A 1 110 ? -12.556 3.064 21.482 1.00 87.75 110 TYR A N 1
ATOM 877 C CA . TYR A 1 110 ? -11.453 4.019 21.466 1.00 87.75 110 TYR A CA 1
ATOM 878 C C . TYR A 1 110 ? -10.806 4.147 22.846 1.00 87.75 110 TYR A C 1
ATOM 880 O O . TYR A 1 110 ? -11.439 4.604 23.805 1.00 87.75 110 TYR A O 1
ATOM 888 N N . VAL A 1 111 ? -9.525 3.805 22.923 1.00 88.00 111 VAL A N 1
ATOM 889 C CA . VAL A 1 111 ? -8.736 3.801 24.151 1.00 88.00 111 VAL A CA 1
ATOM 890 C C . VAL A 1 111 ? -7.834 5.026 24.200 1.00 88.00 111 VAL A C 1
ATOM 892 O O . VAL A 1 111 ? -7.042 5.289 23.299 1.00 88.00 111 VAL A O 1
ATOM 895 N N . ARG A 1 112 ? -7.965 5.784 25.287 1.00 85.56 112 ARG A N 1
ATOM 896 C CA . ARG A 1 112 ? -7.181 6.991 25.585 1.00 85.56 112 ARG A CA 1
ATOM 897 C C . ARG A 1 112 ? -6.267 6.826 26.787 1.00 85.56 112 ARG A C 1
ATOM 899 O O . ARG A 1 112 ? -5.366 7.638 26.954 1.00 85.56 112 ARG A O 1
ATOM 906 N N . LYS A 1 113 ? -6.556 5.851 27.647 1.00 85.44 113 LYS A N 1
ATOM 907 C CA . LYS A 1 113 ? -5.770 5.563 28.842 1.00 85.44 113 LYS A CA 1
ATOM 908 C C . LYS A 1 113 ? -5.728 4.073 29.124 1.00 85.44 113 LYS A C 1
ATOM 910 O O . LYS A 1 113 ? -6.690 3.362 28.813 1.00 85.44 113 LYS A O 1
ATOM 915 N N . TYR A 1 114 ? -4.655 3.631 29.763 1.00 85.00 114 TYR A N 1
ATOM 916 C CA . TYR A 1 114 ? -4.454 2.229 30.106 1.00 85.00 114 TYR A CA 1
ATOM 917 C C . TYR A 1 114 ? -5.571 1.635 30.979 1.00 85.00 114 TYR A C 1
ATOM 919 O O . TYR A 1 114 ? -5.910 0.464 30.809 1.00 85.00 114 TYR A O 1
ATOM 927 N N . GLU A 1 115 ? -6.237 2.411 31.846 1.00 85.12 115 GLU A N 1
ATOM 928 C CA . GLU A 1 115 ? -7.264 1.851 32.740 1.00 85.12 115 GLU A CA 1
ATOM 929 C C . GLU A 1 115 ? -8.451 1.235 31.980 1.00 85.12 115 GLU A C 1
ATOM 931 O O . GLU A 1 115 ? -9.114 0.328 32.485 1.00 85.12 115 GLU A O 1
ATOM 936 N N . GLN A 1 116 ? -8.690 1.676 30.740 1.00 82.81 116 GLN A N 1
ATOM 937 C CA . GLN A 1 116 ? -9.735 1.142 29.860 1.00 82.81 116 GLN A CA 1
ATOM 938 C C . GLN A 1 116 ? -9.407 -0.261 29.322 1.00 82.81 116 GLN A C 1
ATOM 940 O O . GLN A 1 116 ? -10.297 -0.940 28.818 1.00 82.81 116 GLN A O 1
ATOM 945 N N . LEU A 1 117 ? -8.152 -0.697 29.460 1.00 84.12 117 LEU A N 1
ATOM 946 C CA . LEU A 1 117 ? -7.630 -1.996 29.033 1.00 84.12 117 LEU A CA 1
ATOM 947 C C . LEU A 1 117 ? -7.380 -2.956 30.205 1.00 84.12 117 LEU A C 1
ATOM 949 O O . LEU A 1 117 ? -6.927 -4.080 30.009 1.00 84.12 117 LEU A O 1
ATOM 953 N N . THR A 1 118 ? -7.717 -2.562 31.436 1.00 77.00 118 THR A N 1
ATOM 954 C CA . THR A 1 118 ? -7.532 -3.407 32.636 1.00 77.00 118 THR A CA 1
ATOM 955 C C . THR A 1 118 ? -8.367 -4.689 32.629 1.00 77.00 118 THR A C 1
ATOM 957 O O . THR A 1 118 ? -8.134 -5.582 33.441 1.00 77.00 118 THR A O 1
ATOM 960 N N . THR A 1 119 ? -9.327 -4.789 31.710 1.00 71.38 119 THR A N 1
ATOM 961 C CA . THR A 1 119 ? -10.231 -5.933 31.543 1.00 71.38 119 THR A CA 1
ATOM 962 C C . THR A 1 119 ? -9.951 -6.741 30.277 1.00 71.38 119 THR A C 1
ATOM 964 O O . THR A 1 119 ? -10.791 -7.555 29.908 1.00 71.38 119 THR A O 1
ATOM 967 N N . LEU A 1 120 ? -8.787 -6.541 29.638 1.00 77.31 120 LEU A N 1
ATOM 968 C CA . LEU A 1 120 ? -8.411 -7.276 28.432 1.00 77.31 120 LEU A CA 1
ATOM 969 C C . LEU A 1 120 ? -8.498 -8.792 28.653 1.00 77.31 120 LEU A C 1
ATOM 971 O O . LEU A 1 120 ? -7.891 -9.337 29.580 1.00 77.31 120 LEU A O 1
ATOM 975 N N . THR A 1 121 ? -9.237 -9.467 27.780 1.00 77.06 121 THR A N 1
ATOM 976 C CA . THR A 1 121 ? -9.381 -10.926 27.762 1.00 77.06 121 THR A CA 1
ATOM 977 C C . THR A 1 121 ? -8.671 -11.538 26.553 1.00 77.06 121 THR A C 1
ATOM 979 O O . THR A 1 121 ? -8.329 -10.857 25.586 1.00 77.06 121 THR A O 1
ATOM 982 N N . GLU A 1 122 ? -8.386 -12.842 26.606 1.00 75.38 122 GLU A N 1
ATOM 983 C CA . GLU A 1 122 ? -7.786 -13.543 25.467 1.00 75.38 122 GLU A CA 1
ATOM 984 C C . GLU A 1 122 ? -8.744 -13.549 24.262 1.00 75.38 122 GLU A C 1
ATOM 986 O O . GLU A 1 122 ? -9.911 -13.920 24.385 1.00 75.38 122 GLU A O 1
ATOM 991 N N . GLY A 1 123 ? -8.233 -13.172 23.085 1.00 75.81 123 GLY A N 1
ATOM 992 C CA . GLY A 1 123 ? -8.992 -13.142 21.826 1.00 75.81 123 GLY A CA 1
ATOM 993 C C . GLY A 1 123 ? -9.472 -11.756 21.383 1.00 75.81 123 GLY A C 1
ATOM 994 O O . GLY A 1 123 ? -10.091 -11.642 20.324 1.00 75.81 123 GLY A O 1
ATOM 995 N N . GLU A 1 124 ? -9.178 -10.711 22.155 1.00 86.12 124 GLU A N 1
ATOM 996 C CA . GLU A 1 124 ? -9.436 -9.318 21.783 1.00 86.12 124 GLU A CA 1
ATOM 997 C C . GLU A 1 124 ? -8.295 -8.749 20.928 1.00 86.12 124 GLU A C 1
ATOM 999 O O . GLU A 1 124 ? -7.136 -9.144 21.064 1.00 86.12 124 GLU A O 1
ATOM 1004 N N . TYR A 1 125 ? -8.621 -7.807 20.041 1.00 86.81 125 TYR A N 1
ATOM 1005 C CA . TYR A 1 125 ? -7.647 -7.185 19.145 1.00 86.81 125 TYR A CA 1
ATOM 1006 C C . TYR A 1 125 ? -7.262 -5.799 19.648 1.00 86.81 125 TYR A C 1
ATOM 1008 O O . TYR A 1 125 ? -8.123 -4.946 19.870 1.00 86.81 125 TYR A O 1
ATOM 1016 N N . LEU A 1 126 ? -5.957 -5.563 19.769 1.00 88.44 126 LEU A N 1
ATOM 1017 C CA . LEU A 1 126 ? -5.387 -4.245 20.014 1.00 88.44 126 LEU A CA 1
ATOM 1018 C C . LEU A 1 126 ? -4.872 -3.667 18.700 1.00 88.44 126 LEU A C 1
ATOM 1020 O O . LEU A 1 126 ? -4.070 -4.293 18.010 1.00 88.44 126 LEU A O 1
ATOM 1024 N N . LEU A 1 127 ? -5.328 -2.466 18.361 1.00 87.38 127 LEU A N 1
ATOM 1025 C CA . LEU A 1 127 ? -4.907 -1.755 17.163 1.00 87.38 127 LEU A CA 1
ATOM 1026 C C . LEU A 1 127 ? -4.215 -0.462 17.548 1.00 87.38 127 LEU A C 1
ATOM 1028 O O . LEU A 1 127 ? -4.843 0.460 18.066 1.00 87.38 127 LEU A O 1
ATOM 1032 N N . PHE A 1 128 ? -2.930 -0.383 17.231 1.00 87.88 128 PHE A N 1
ATOM 1033 C CA . PHE A 1 128 ? -2.143 0.828 17.392 1.00 87.88 128 PHE A CA 1
ATOM 1034 C C . PHE A 1 128 ? -2.051 1.554 16.053 1.00 87.88 128 PHE A C 1
ATOM 1036 O O . PHE A 1 128 ? -1.603 0.994 15.054 1.00 87.88 128 PHE A O 1
ATOM 1043 N N . GLY A 1 129 ? -2.451 2.820 16.021 1.00 87.00 129 GLY A N 1
ATOM 1044 C CA . GLY A 1 129 ? -2.313 3.648 14.827 1.00 87.00 129 GLY A CA 1
ATOM 1045 C C . GLY A 1 129 ? -2.576 5.114 15.120 1.00 87.00 129 GLY A C 1
ATOM 1046 O O . GLY A 1 129 ? -2.944 5.471 16.229 1.00 87.00 129 GLY A O 1
ATOM 1047 N N . ARG A 1 130 ? -2.405 5.986 14.127 1.00 85.94 130 ARG A N 1
ATOM 1048 C CA . ARG A 1 130 ? -2.904 7.371 14.203 1.00 85.94 130 ARG A CA 1
ATOM 1049 C C . ARG A 1 130 ? -4.166 7.495 13.384 1.00 85.94 130 ARG A C 1
ATOM 1051 O O . ARG A 1 130 ? -4.183 7.007 12.253 1.00 85.94 130 ARG A O 1
ATOM 1058 N N . LEU A 1 131 ? -5.178 8.203 13.877 1.00 76.81 131 LEU A N 1
ATOM 1059 C CA . LEU A 1 131 ? -6.391 8.471 13.089 1.00 76.81 131 LEU A CA 1
ATOM 1060 C C . LEU A 1 131 ? -6.099 9.206 11.769 1.00 76.81 131 LEU A C 1
ATOM 1062 O O . LEU A 1 131 ? -6.821 9.055 10.783 1.00 76.81 131 LEU A O 1
ATOM 1066 N N . THR A 1 132 ? -5.031 10.002 11.740 1.00 78.12 132 THR A N 1
ATOM 1067 C CA . THR A 1 132 ? -4.588 10.756 10.561 1.00 78.12 132 THR A CA 1
ATOM 1068 C C . THR A 1 132 ? -3.764 9.924 9.576 1.00 78.12 132 THR A C 1
ATOM 1070 O O . THR A 1 132 ? -3.604 10.339 8.427 1.00 78.12 132 THR A O 1
ATOM 1073 N N . CYS A 1 133 ? -3.267 8.750 9.980 1.00 86.94 133 CYS A N 1
ATOM 1074 C CA . CYS A 1 133 ? -2.428 7.905 9.138 1.00 86.94 133 CYS A CA 1
ATOM 1075 C C . CYS A 1 133 ? -3.258 7.239 8.021 1.00 86.94 133 CYS A C 1
ATOM 1077 O O . CYS A 1 133 ? -4.268 6.590 8.314 1.00 86.94 133 CYS A O 1
ATOM 1079 N N . PRO A 1 134 ? -2.840 7.337 6.742 1.00 88.19 134 PRO A N 1
ATOM 1080 C CA . PRO A 1 134 ? -3.496 6.650 5.632 1.00 88.19 134 PRO A CA 1
ATOM 1081 C C . PRO A 1 134 ? -3.664 5.143 5.844 1.00 88.19 134 PRO A C 1
ATOM 1083 O O . PRO A 1 134 ? -4.732 4.611 5.549 1.00 88.19 134 PRO A O 1
ATOM 1086 N N . TRP A 1 135 ? -2.666 4.488 6.439 1.00 89.00 135 TRP A N 1
ATOM 1087 C CA . TRP A 1 135 ? -2.690 3.055 6.731 1.00 89.00 135 TRP A CA 1
ATOM 1088 C C . TRP A 1 135 ? -3.762 2.667 7.748 1.00 89.00 135 TRP A C 1
ATOM 1090 O O . TRP A 1 135 ? -4.461 1.682 7.538 1.00 89.00 135 TRP A O 1
ATOM 1100 N N . THR A 1 136 ? -3.983 3.476 8.789 1.00 88.31 136 THR A N 1
ATOM 1101 C CA . THR A 1 136 ? -5.095 3.265 9.732 1.00 88.31 136 THR A CA 1
ATOM 1102 C C . THR A 1 136 ? -6.441 3.324 9.014 1.00 88.31 136 THR A C 1
ATOM 1104 O O . THR A 1 136 ? -7.338 2.528 9.283 1.00 88.31 136 THR A O 1
ATOM 1107 N N . ARG A 1 137 ? -6.592 4.262 8.071 1.00 86.50 137 ARG A N 1
ATOM 1108 C CA . ARG A 1 137 ? -7.830 4.400 7.291 1.00 86.50 137 ARG A CA 1
ATOM 1109 C C . ARG A 1 137 ? -8.035 3.234 6.336 1.00 86.50 137 ARG A C 1
ATOM 1111 O O . ARG A 1 137 ? -9.162 2.779 6.179 1.00 86.50 137 ARG A O 1
ATOM 1118 N N . TYR A 1 138 ? -6.959 2.760 5.717 1.00 87.56 138 TYR A N 1
ATOM 1119 C CA . TYR A 1 138 ? -6.996 1.576 4.870 1.00 87.56 138 TYR A CA 1
ATOM 1120 C C . TYR A 1 138 ? -7.376 0.333 5.675 1.00 87.56 138 TYR A C 1
ATOM 1122 O O . TYR A 1 138 ? -8.311 -0.370 5.306 1.00 87.56 138 TYR A O 1
ATOM 1130 N N . PHE A 1 139 ? -6.736 0.121 6.826 1.00 87.12 139 PHE A N 1
ATOM 1131 C CA . PHE A 1 139 ? -7.072 -0.971 7.735 1.00 87.12 139 PHE A CA 1
ATOM 1132 C C . PHE A 1 139 ? -8.536 -0.914 8.190 1.00 87.12 139 PHE A C 1
ATOM 1134 O O . PHE A 1 139 ? -9.212 -1.938 8.236 1.00 87.12 139 PHE A O 1
ATOM 1141 N N . ALA A 1 140 ? -9.075 0.282 8.445 1.00 87.88 140 ALA A N 1
ATOM 1142 C CA . ALA A 1 140 ? -10.474 0.432 8.827 1.00 87.88 140 ALA A CA 1
ATOM 1143 C C . ALA A 1 140 ? -1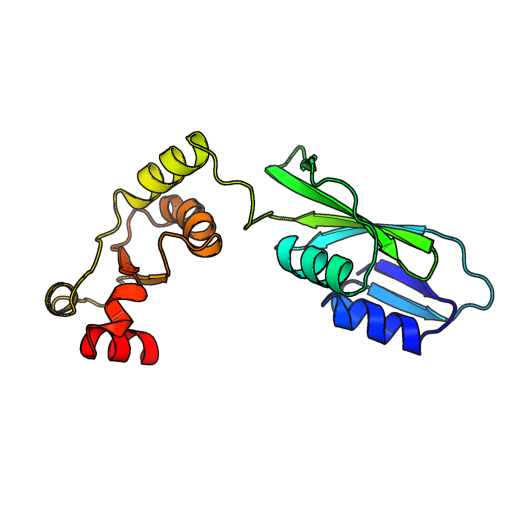1.457 -0.143 7.791 1.00 87.88 140 ALA A C 1
ATOM 1145 O O . ALA A 1 140 ? -12.580 -0.468 8.151 1.00 87.88 140 ALA A O 1
ATOM 1146 N N . ARG A 1 141 ? -11.070 -0.313 6.521 1.00 88.19 141 ARG A N 1
ATOM 1147 C CA . ARG A 1 141 ? -11.906 -0.980 5.506 1.00 88.19 141 ARG A CA 1
ATOM 1148 C C . ARG A 1 141 ? -12.039 -2.484 5.703 1.00 88.19 141 ARG A C 1
ATOM 1150 O O . ARG A 1 141 ? -13.003 -3.058 5.218 1.00 88.19 141 ARG A O 1
ATOM 1157 N N . GLN A 1 142 ? -11.102 -3.094 6.419 1.00 86.81 142 GLN A N 1
ATOM 1158 C CA . GLN A 1 142 ? -11.074 -4.529 6.702 1.00 86.81 142 GLN A CA 1
ATOM 1159 C C . GLN A 1 142 ? -11.837 -4.868 7.991 1.00 86.81 142 GLN A C 1
ATOM 1161 O O . GLN A 1 142 ? -12.284 -5.994 8.175 1.00 86.81 142 GLN A O 1
ATOM 1166 N N . LEU A 1 143 ? -12.058 -3.882 8.870 1.00 88.12 143 LEU A N 1
ATOM 1167 C CA . LEU A 1 143 ? -12.789 -4.056 10.131 1.00 88.12 143 LEU A CA 1
ATOM 1168 C C . LEU A 1 143 ? -14.177 -4.709 10.000 1.00 88.12 143 LEU A C 1
ATOM 1170 O O . LEU A 1 143 ? -14.503 -5.537 10.850 1.00 88.12 143 LEU A O 1
ATOM 1174 N N . PRO A 1 144 ? -15.002 -4.407 8.976 1.00 86.12 144 PRO A N 1
ATOM 1175 C CA . PRO A 1 144 ? -16.292 -5.074 8.813 1.00 86.12 144 PRO A CA 1
ATOM 1176 C C . PRO A 1 144 ? -16.204 -6.606 8.700 1.00 86.12 144 PRO A C 1
ATOM 1178 O O . PRO A 1 144 ? -17.172 -7.286 9.034 1.00 86.12 144 PRO A O 1
ATOM 1181 N N . GLU A 1 145 ? -15.068 -7.164 8.271 1.00 86.56 145 GLU A N 1
ATOM 1182 C CA . GLU A 1 145 ? -14.867 -8.617 8.164 1.00 86.56 145 GLU A CA 1
ATOM 1183 C C . GLU A 1 145 ? -14.704 -9.300 9.530 1.00 86.56 145 GLU A C 1
ATOM 1185 O O . GLU A 1 145 ? -14.980 -10.490 9.661 1.00 86.56 145 GLU A O 1
ATOM 1190 N N . ILE A 1 146 ? -14.305 -8.540 10.553 1.00 84.88 146 ILE A N 1
ATOM 1191 C CA . ILE A 1 146 ? -14.071 -9.007 11.928 1.00 84.88 146 ILE A CA 1
ATOM 1192 C C . ILE A 1 146 ? -14.997 -8.310 12.933 1.00 84.88 146 ILE A C 1
ATOM 1194 O O . ILE A 1 146 ? -14.662 -8.161 14.106 1.00 84.88 146 ILE A O 1
ATOM 1198 N N . TRP A 1 147 ? -16.175 -7.875 12.477 1.00 83.44 147 TRP A N 1
ATOM 1199 C CA . TRP A 1 147 ? -17.136 -7.106 13.277 1.00 83.44 147 TRP A CA 1
ATOM 1200 C C . TRP A 1 147 ? -17.642 -7.841 14.532 1.00 83.44 147 TRP A C 1
ATOM 1202 O O . TRP A 1 147 ? -18.147 -7.206 15.456 1.00 83.44 147 TRP A O 1
ATOM 1212 N N . ASP A 1 148 ? -17.541 -9.174 14.557 1.00 85.62 148 ASP A N 1
ATOM 1213 C CA . ASP A 1 148 ? -17.905 -10.031 15.688 1.00 85.62 148 ASP A CA 1
ATOM 1214 C C . ASP A 1 148 ? -16.834 -10.045 16.792 1.00 85.62 148 ASP A C 1
ATOM 1216 O O . ASP A 1 148 ? -17.074 -10.569 17.882 1.00 85.62 148 ASP A O 1
ATOM 1220 N N . LYS A 1 149 ? -15.649 -9.488 16.521 1.00 85.94 149 LYS A N 1
ATOM 1221 C CA . LYS A 1 149 ? -14.536 -9.404 17.467 1.00 85.94 149 LYS A CA 1
ATOM 1222 C C . LYS A 1 149 ? -14.593 -8.117 18.272 1.00 85.94 149 LYS A C 1
ATOM 1224 O O . LYS A 1 149 ? -15.045 -7.072 17.807 1.00 85.94 149 LYS A O 1
ATOM 1229 N N . LYS A 1 150 ? -14.078 -8.186 19.499 1.00 87.81 150 LYS A N 1
ATOM 1230 C CA . LYS A 1 150 ? -13.866 -7.004 20.329 1.00 87.81 150 LYS A CA 1
ATOM 1231 C C . LYS A 1 150 ? -12.538 -6.361 19.942 1.00 87.81 150 LYS A C 1
ATOM 1233 O O . LYS A 1 150 ? -11.494 -7.011 19.988 1.00 87.81 150 LYS A O 1
ATOM 1238 N N . ILE A 1 151 ? -12.603 -5.102 19.524 1.00 89.56 151 ILE A N 1
ATOM 1239 C CA . ILE A 1 151 ? -11.466 -4.371 18.969 1.00 89.56 151 ILE A CA 1
ATOM 1240 C C . ILE A 1 151 ? -11.279 -3.086 19.763 1.00 89.56 151 ILE A C 1
ATOM 1242 O O . ILE A 1 151 ? -12.211 -2.290 19.887 1.00 89.56 151 ILE A O 1
ATOM 1246 N N . TYR A 1 152 ? -10.063 -2.877 20.250 1.00 89.75 152 TYR A N 1
ATOM 1247 C CA . TYR A 1 152 ? -9.643 -1.665 20.933 1.00 89.75 152 TYR A CA 1
ATOM 1248 C C . TYR A 1 152 ? -8.668 -0.900 20.046 1.00 89.75 152 TYR A C 1
ATOM 1250 O O . TYR A 1 152 ? -7.624 -1.427 19.664 1.00 89.75 152 TYR A O 1
ATOM 1258 N N . PHE A 1 153 ? -8.996 0.348 19.722 1.00 89.50 153 PHE A N 1
ATOM 1259 C CA . PHE A 1 153 ? -8.097 1.230 18.986 1.00 89.50 153 PHE A CA 1
ATOM 1260 C C . PHE A 1 153 ? -7.413 2.199 19.938 1.00 89.50 153 PHE A C 1
ATOM 1262 O O . PHE A 1 153 ? -8.072 2.959 20.649 1.00 89.50 153 PHE A O 1
ATOM 1269 N N . ILE A 1 154 ? -6.088 2.185 19.911 1.00 89.69 154 ILE A N 1
ATOM 1270 C CA . ILE A 1 154 ? -5.220 3.023 20.721 1.00 89.69 154 ILE A CA 1
ATOM 1271 C C . ILE A 1 154 ? -4.541 3.997 19.766 1.00 89.69 154 ILE A C 1
ATOM 1273 O O . ILE A 1 154 ? -3.706 3.600 18.945 1.00 89.69 154 ILE A O 1
ATOM 1277 N N . ASP A 1 155 ? -4.899 5.281 19.868 1.00 87.25 155 ASP A N 1
ATOM 1278 C CA . ASP A 1 155 ? -4.163 6.290 19.114 1.00 87.25 155 ASP A CA 1
ATOM 1279 C C . ASP A 1 155 ? -2.750 6.404 19.685 1.00 87.25 155 ASP A C 1
ATOM 1281 O O . ASP A 1 155 ? -2.567 6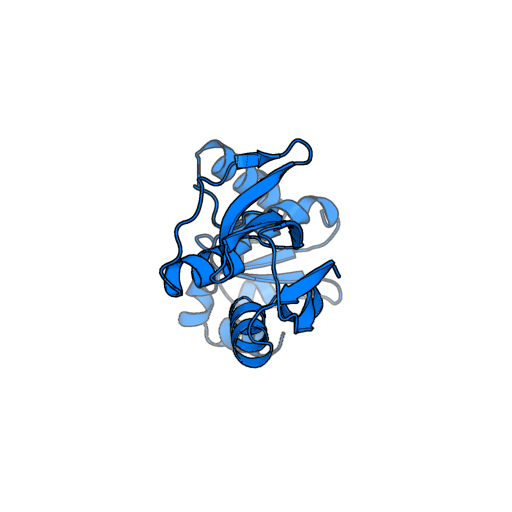.662 20.877 1.00 87.25 155 ASP A O 1
ATOM 1285 N N . THR A 1 156 ? -1.745 6.201 18.836 1.00 85.31 156 THR A N 1
ATOM 1286 C CA . THR A 1 156 ? -0.337 6.279 19.249 1.00 85.31 156 THR A CA 1
ATOM 1287 C C . THR A 1 156 ? 0.047 7.646 19.817 1.00 85.31 156 THR A C 1
ATOM 1289 O O . THR A 1 156 ? 0.990 7.710 20.596 1.00 85.31 156 THR A O 1
ATOM 1292 N N . GLU A 1 157 ? -0.690 8.724 19.528 1.00 84.94 157 GLU A N 1
ATOM 1293 C CA . GLU A 1 157 ? -0.476 10.003 20.220 1.00 84.94 157 GLU A CA 1
ATOM 1294 C C . GLU A 1 157 ? -0.693 9.882 21.736 1.00 84.94 157 GLU A C 1
ATOM 1296 O O . GLU A 1 157 ? 0.001 10.537 22.503 1.00 84.94 157 GLU A O 1
ATOM 1301 N N . TYR A 1 158 ? -1.591 9.010 22.207 1.00 83.44 158 TYR A N 1
ATOM 1302 C CA . TYR A 1 158 ? -1.764 8.777 23.645 1.00 83.44 158 TYR A CA 1
ATOM 1303 C C . TYR A 1 158 ? -0.657 7.917 24.249 1.00 83.44 158 TYR A C 1
ATOM 1305 O O . TYR A 1 158 ? -0.366 8.075 25.432 1.00 83.44 158 TYR A O 1
ATOM 1313 N N . THR A 1 159 ? 0.006 7.069 23.453 1.00 81.50 159 THR A N 1
ATOM 1314 C CA . THR A 1 159 ? 1.181 6.315 23.926 1.00 81.50 159 THR A CA 1
ATOM 1315 C C . THR A 1 159 ? 2.356 7.235 24.260 1.00 81.50 159 THR A C 1
ATOM 1317 O O . THR A 1 159 ? 3.185 6.880 25.086 1.00 81.50 159 THR A O 1
ATOM 1320 N N . ASP A 1 160 ? 2.395 8.448 23.700 1.00 81.69 160 ASP A N 1
ATOM 1321 C CA . ASP A 1 160 ? 3.430 9.436 24.024 1.00 81.69 160 ASP A CA 1
ATOM 1322 C C . ASP A 1 160 ? 3.231 10.056 25.426 1.00 81.69 160 ASP A C 1
ATOM 1324 O O . ASP A 1 160 ? 4.178 10.575 26.019 1.00 81.69 160 ASP A O 1
ATOM 1328 N N . PHE A 1 161 ? 2.007 10.004 25.972 1.00 84.31 161 PHE A N 1
ATOM 1329 C CA . PHE A 1 161 ? 1.649 10.607 27.266 1.00 84.31 161 PHE A CA 1
ATOM 1330 C C . PHE A 1 161 ? 1.372 9.584 28.375 1.00 84.31 161 PHE A C 1
ATOM 1332 O O . PHE A 1 161 ? 1.469 9.926 29.553 1.00 84.31 161 PHE A O 1
ATOM 1339 N N . ASP A 1 162 ? 1.013 8.353 28.013 1.00 85.31 162 ASP A N 1
ATOM 1340 C CA . ASP A 1 162 ? 0.702 7.259 28.929 1.00 85.31 162 ASP A CA 1
ATOM 1341 C C . ASP A 1 162 ? 1.744 6.142 28.763 1.00 85.31 162 ASP A C 1
ATOM 1343 O O . ASP A 1 162 ? 1.749 5.388 27.786 1.00 85.31 162 ASP A O 1
ATOM 1347 N N . THR A 1 163 ? 2.643 6.039 29.744 1.00 86.06 163 THR A N 1
ATOM 1348 C CA . THR A 1 163 ? 3.742 5.065 29.751 1.00 86.06 163 THR A CA 1
ATOM 1349 C C . THR A 1 163 ? 3.264 3.614 29.823 1.00 86.06 163 THR A C 1
ATOM 1351 O O . THR A 1 163 ? 3.975 2.711 29.380 1.00 86.06 163 THR A O 1
ATOM 1354 N N . GLU A 1 164 ? 2.072 3.363 30.370 1.00 87.50 164 GLU A N 1
ATOM 1355 C CA . GLU A 1 164 ? 1.501 2.016 30.425 1.00 87.50 164 GLU A CA 1
ATOM 1356 C C . GLU A 1 164 ? 0.951 1.610 29.051 1.00 87.50 164 GLU A C 1
ATOM 1358 O O . GLU A 1 164 ? 1.213 0.498 28.586 1.00 87.50 164 GLU A O 1
ATOM 1363 N N . LEU A 1 165 ? 0.292 2.533 28.336 1.00 86.12 165 LEU A N 1
ATOM 1364 C CA . LEU A 1 165 ? -0.077 2.315 26.931 1.00 86.12 165 LEU A CA 1
ATOM 1365 C C . LEU A 1 165 ? 1.154 2.136 26.029 1.00 86.12 165 LEU A C 1
ATOM 1367 O O . LEU A 1 165 ? 1.134 1.286 25.138 1.00 86.12 165 LEU A O 1
ATOM 1371 N N . ALA A 1 166 ? 2.233 2.890 26.266 1.00 85.50 166 ALA A N 1
ATOM 1372 C CA . ALA A 1 166 ? 3.500 2.697 25.558 1.00 85.50 166 ALA A CA 1
ATOM 1373 C C . ALA A 1 166 ? 4.070 1.288 25.783 1.00 85.50 166 ALA A C 1
ATOM 1375 O O . ALA A 1 166 ? 4.458 0.615 24.831 1.00 85.50 166 ALA A O 1
ATOM 1376 N N . SER A 1 167 ? 4.033 0.804 27.028 1.00 86.19 167 SER A N 1
ATOM 1377 C CA . SER A 1 167 ? 4.510 -0.538 27.381 1.00 86.19 167 SER A CA 1
ATOM 1378 C C . SER A 1 167 ? 3.702 -1.645 26.692 1.00 86.19 167 SER A C 1
ATOM 1380 O O . SER A 1 167 ? 4.262 -2.665 26.295 1.00 86.19 167 SER A O 1
ATOM 1382 N N . LEU A 1 168 ? 2.388 -1.458 26.510 1.00 85.00 168 LEU A N 1
ATOM 1383 C CA . LEU A 1 168 ? 1.566 -2.393 25.735 1.00 85.00 168 LEU A CA 1
ATOM 1384 C C . LEU A 1 168 ? 1.972 -2.437 24.261 1.00 85.00 168 LEU A C 1
ATOM 1386 O O . LEU A 1 168 ? 2.031 -3.524 23.694 1.00 85.00 168 LEU A O 1
ATOM 1390 N N . ARG A 1 169 ? 2.266 -1.281 23.660 1.00 82.38 169 ARG A N 1
ATOM 1391 C CA . ARG A 1 169 ? 2.711 -1.185 22.263 1.00 82.38 169 ARG A CA 1
ATOM 1392 C C . ARG A 1 169 ? 4.061 -1.863 22.023 1.00 82.38 169 ARG A C 1
ATOM 1394 O O . ARG A 1 169 ? 4.315 -2.338 20.928 1.00 82.38 169 ARG A O 1
ATOM 1401 N N . GLU A 1 170 ? 4.950 -1.874 23.011 1.00 83.50 170 GLU A N 1
ATOM 1402 C CA . GLU A 1 170 ? 6.226 -2.599 22.906 1.00 83.50 170 GLU A CA 1
ATOM 1403 C C . GLU A 1 170 ? 6.056 -4.113 23.084 1.00 83.50 170 GLU A C 1
ATOM 1405 O O . GLU A 1 170 ? 6.868 -4.898 22.595 1.00 83.50 170 GLU A O 1
ATOM 1410 N N . LYS A 1 171 ? 5.015 -4.526 23.811 1.00 82.44 171 LYS A N 1
ATOM 1411 C CA . LYS A 1 171 ? 4.748 -5.926 24.142 1.00 82.44 171 LYS A CA 1
ATOM 1412 C C . LYS A 1 171 ? 4.033 -6.689 23.020 1.00 82.44 171 LYS A C 1
ATOM 1414 O O . LYS A 1 171 ? 4.259 -7.896 22.905 1.00 82.44 171 LYS A O 1
ATOM 1419 N N . TYR A 1 172 ? 3.149 -6.025 22.276 1.00 76.31 172 TYR A N 1
ATOM 1420 C CA . TYR A 1 172 ? 2.285 -6.606 21.240 1.00 76.31 172 TYR A CA 1
ATOM 1421 C C . TYR A 1 172 ? 2.591 -6.008 19.871 1.00 76.31 172 TYR A C 1
ATOM 1423 O O . TYR A 1 172 ? 2.651 -6.799 18.905 1.00 76.31 172 TYR A O 1
#

Foldseek 3Di:
DEEAEDQDPVVVCVVCVLLVNNVVYDYDYDPDGDAEEEEDEDAEPVSNVVSCVVVVWDKDDWDADPVRWIWIWTQDPRRHIYIYIHHYLPDDDDPVLVVVLCVLCVQEAEDLACVVCPPPDPQAEEAEEAPPDSVSSVVSVCSVVVSVHHHYYYYVVSVVVYVVVVVVVVVD

Sequence (172 aa):
MITLNVNSLVNAEIFWKELGLEEEVALNEAVITRPQTITMTIPYIDEVRDKVIELGLATSEIVPTANDKFMFSFVAPEENTVIIIGDWVCQPYTSEKRAEFFHNIKHVDYVRKYEQLTTLTEGEYLLFGRLTCPWTRYFARQLPEIWDKKIYFIDTEYTDFDTELASLREKY